Protein AF-A0A2X2KEJ9-F1 (afdb_monomer_lite)

InterPro domains:
  IPR007310 Aerobactin siderophore biosynthesis, IucA/IucC, N-terminal [PF04183] (2-76)
  IPR037455 Aerobactin siderophore biosynthesis, IucA/IucC-like [PTHR34384] (1-76)

Sequence (80 aa):
MYQAELNQSFPLMVAAVKKTQMIHGDTANIDELESLTAPIKEQATDMLHDQGLSIDDYVLFPVHPWQYQHILPNVFGERD

Foldseek 3Di:
DPDVVVVDDDDWDKDWAFPVPDDDDPPDDLVVQCVVCVVCLVVVQVVQVVVVHHSVRTGIDTHHPCCVPPPCCVPVPDDD

pLDDT: mean 93.03, std 7.77, range [51.47, 97.56]

Structure (mmCIF, N/CA/C/O backbone):
data_AF-A0A2X2KEJ9-F1
#
_entry.id   AF-A0A2X2KEJ9-F1
#
loop_
_atom_site.group_PDB
_atom_site.id
_atom_site.type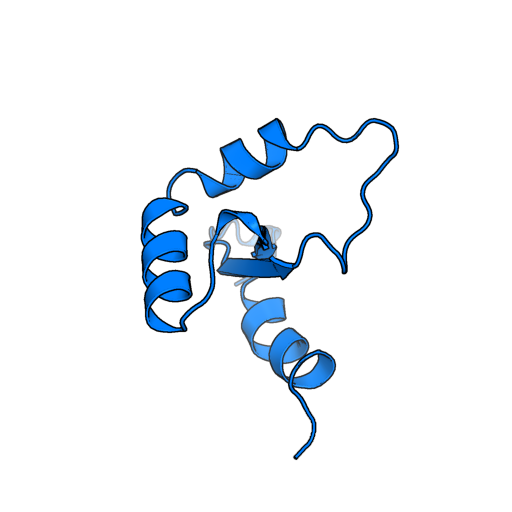_symbo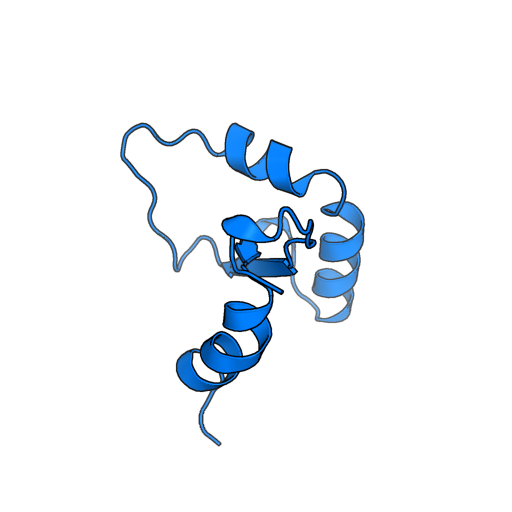l
_atom_site.label_atom_id
_atom_site.label_alt_id
_atom_site.label_comp_id
_atom_site.label_asym_id
_atom_site.label_entity_id
_atom_site.label_seq_id
_atom_site.pdbx_PDB_ins_code
_atom_site.Cartn_x
_atom_site.Cartn_y
_atom_site.Cartn_z
_atom_site.occupancy
_atom_site.B_iso_or_equiv
_atom_site.auth_seq_id
_atom_site.auth_comp_id
_atom_site.auth_asym_id
_atom_site.auth_atom_id
_atom_site.pdbx_PDB_model_num
ATOM 1 N N . MET A 1 1 ? 4.982 -4.775 -22.314 1.00 66.75 1 MET A N 1
ATOM 2 C CA . MET A 1 1 ? 5.458 -3.887 -21.236 1.00 66.75 1 MET A CA 1
ATOM 3 C C . MET A 1 1 ? 6.072 -4.653 -20.065 1.00 66.75 1 MET A C 1
ATOM 5 O O . MET A 1 1 ? 7.060 -4.179 -19.543 1.00 66.75 1 MET A O 1
ATOM 9 N N . TYR A 1 2 ? 5.559 -5.830 -19.675 1.00 87.94 2 TYR A N 1
ATOM 10 C CA . TYR A 1 2 ? 6.051 -6.554 -18.482 1.00 87.94 2 TYR A CA 1
ATOM 11 C C . TYR A 1 2 ? 7.049 -7.699 -18.751 1.00 87.94 2 TYR A C 1
ATOM 13 O O . TYR A 1 2 ? 7.398 -8.425 -17.829 1.00 87.94 2 TYR A O 1
ATOM 21 N N . GLN A 1 3 ? 7.481 -7.899 -20.002 1.00 92.88 3 GLN A N 1
ATOM 22 C CA . GLN A 1 3 ? 8.492 -8.914 -20.340 1.00 92.88 3 GLN A CA 1
ATOM 23 C C . GLN A 1 3 ? 9.867 -8.423 -19.875 1.00 92.88 3 GLN A C 1
ATOM 25 O O . GLN A 1 3 ? 10.297 -7.340 -20.285 1.00 92.88 3 GLN A O 1
ATOM 30 N N . ALA A 1 4 ? 10.537 -9.200 -19.023 1.00 93.00 4 ALA A N 1
ATOM 31 C CA . ALA A 1 4 ? 11.810 -8.813 -18.414 1.00 93.00 4 ALA A CA 1
ATOM 32 C C . ALA A 1 4 ? 12.927 -8.646 -19.461 1.00 93.00 4 ALA A C 1
ATOM 34 O O . ALA A 1 4 ? 13.789 -7.781 -19.320 1.00 93.00 4 ALA A O 1
ATOM 35 N N . GLU A 1 5 ? 12.860 -9.403 -20.557 1.00 92.81 5 GLU A N 1
ATOM 36 C CA . GLU A 1 5 ? 13.787 -9.390 -21.694 1.00 92.81 5 GLU A CA 1
ATOM 37 C C . GLU A 1 5 ? 13.854 -8.028 -22.394 1.00 92.81 5 GLU A C 1
ATOM 39 O O . GLU A 1 5 ? 14.843 -7.713 -23.052 1.00 92.81 5 GLU A O 1
ATOM 44 N N . LEU A 1 6 ? 12.806 -7.211 -22.255 1.00 93.06 6 LEU A N 1
ATOM 45 C CA . LEU A 1 6 ? 12.724 -5.888 -22.869 1.00 93.06 6 LEU A CA 1
ATOM 46 C C . LEU A 1 6 ? 13.291 -4.775 -21.976 1.00 93.06 6 LEU A C 1
ATOM 48 O O . LEU A 1 6 ? 13.356 -3.634 -22.428 1.00 93.06 6 LEU A O 1
ATOM 52 N N . ASN A 1 7 ? 13.688 -5.091 -20.735 1.00 92.88 7 ASN A N 1
ATOM 53 C CA . ASN A 1 7 ? 14.277 -4.164 -19.761 1.00 92.88 7 ASN A CA 1
ATOM 54 C C . ASN A 1 7 ? 13.512 -2.827 -19.636 1.00 92.88 7 ASN A C 1
ATOM 56 O O . ASN A 1 7 ? 14.098 -1.744 -19.624 1.00 92.88 7 ASN A O 1
ATOM 60 N N . GLN A 1 8 ? 12.179 -2.903 -19.596 1.00 93.56 8 GLN A N 1
ATOM 61 C CA . GLN A 1 8 ? 11.306 -1.740 -19.441 1.00 93.56 8 GLN A CA 1
ATOM 62 C C . GLN A 1 8 ? 10.909 -1.578 -17.974 1.00 93.56 8 GLN A C 1
ATOM 64 O O . GLN A 1 8 ? 10.425 -2.522 -17.351 1.00 93.56 8 GLN A O 1
ATOM 69 N N . SER A 1 9 ? 11.086 -0.375 -17.431 1.00 94.75 9 SER A N 1
ATOM 70 C CA . SER A 1 9 ? 10.592 -0.035 -16.100 1.00 94.75 9 SER A CA 1
ATOM 71 C C . SER A 1 9 ? 9.097 0.283 -16.131 1.00 94.75 9 SER A C 1
ATOM 73 O O . SER A 1 9 ? 8.548 0.748 -17.132 1.00 94.75 9 SER A O 1
ATOM 75 N N . PHE A 1 10 ? 8.432 0.039 -15.007 1.00 94.88 10 PHE A N 1
ATOM 76 C CA . PHE A 1 10 ? 7.037 0.400 -14.789 1.00 94.88 10 PHE A CA 1
ATOM 77 C C . PHE A 1 10 ? 6.817 0.746 -13.308 1.00 94.88 10 PHE A C 1
ATOM 79 O O . PHE A 1 10 ? 7.536 0.224 -12.452 1.00 94.88 10 PHE A O 1
ATOM 86 N N . PRO A 1 11 ? 5.857 1.631 -12.989 1.00 94.19 11 PRO A N 1
ATOM 87 C CA . PRO A 1 11 ? 5.528 1.957 -11.609 1.00 94.19 11 PRO A CA 1
ATOM 88 C C . PRO A 1 11 ? 4.689 0.850 -10.965 1.00 94.19 11 PRO A C 1
ATOM 90 O O . PRO A 1 11 ? 3.989 0.102 -11.648 1.00 94.19 11 PRO A O 1
ATOM 93 N N . LEU A 1 12 ? 4.712 0.787 -9.638 1.00 95.62 12 LEU A N 1
ATOM 94 C CA . LEU A 1 12 ? 3.719 0.049 -8.863 1.00 95.62 12 LEU A CA 1
ATOM 95 C C . LEU A 1 12 ? 2.535 0.962 -8.530 1.00 95.62 12 LEU A C 1
ATOM 97 O O . LEU A 1 12 ? 2.684 2.178 -8.432 1.00 95.62 12 LEU A O 1
ATOM 101 N N . MET A 1 13 ? 1.367 0.352 -8.353 1.00 95.69 13 MET A N 1
ATOM 102 C CA . MET A 1 13 ? 0.157 0.992 -7.837 1.00 95.69 13 MET A CA 1
ATOM 103 C C . MET A 1 13 ? -0.001 0.662 -6.350 1.00 95.69 13 MET A C 1
ATOM 105 O O . MET A 1 13 ? 0.738 -0.168 -5.822 1.00 95.69 13 MET A O 1
ATOM 109 N N . VAL A 1 14 ? -0.974 1.272 -5.672 1.00 96.38 14 VAL A N 1
ATOM 110 C CA . VAL A 1 14 ? -1.229 1.028 -4.245 1.00 96.38 14 VAL A CA 1
ATOM 111 C C . VAL A 1 14 ? -2.697 0.715 -4.000 1.00 96.38 14 VAL A C 1
ATOM 113 O O . VAL A 1 14 ? -3.578 1.342 -4.586 1.00 96.38 14 VAL A O 1
ATOM 116 N N . ALA A 1 15 ? -2.950 -0.249 -3.118 1.00 96.38 15 ALA A N 1
ATOM 117 C CA . ALA A 1 15 ? -4.263 -0.522 -2.548 1.00 96.38 15 ALA A CA 1
ATOM 118 C C . ALA A 1 15 ? -4.173 -0.490 -1.016 1.00 96.38 15 ALA A C 1
ATOM 120 O O . ALA A 1 15 ? -3.274 -1.094 -0.433 1.00 96.38 15 ALA A O 1
ATOM 121 N N . ALA A 1 16 ? -5.100 0.211 -0.364 1.00 96.88 16 ALA A N 1
ATOM 122 C CA . ALA A 1 16 ? -5.212 0.212 1.090 1.00 96.88 16 ALA A CA 1
ATOM 123 C C . ALA A 1 16 ? -5.997 -1.029 1.543 1.00 96.88 16 ALA A C 1
ATOM 125 O O . ALA A 1 16 ? -7.154 -1.208 1.168 1.00 96.88 16 ALA A O 1
ATOM 126 N N . VAL A 1 17 ? -5.376 -1.886 2.353 1.00 96.50 17 VAL A N 1
ATOM 127 C CA . VAL A 1 17 ? -5.992 -3.108 2.890 1.00 96.50 17 VAL A CA 1
ATOM 128 C C . VAL A 1 17 ? -6.264 -2.920 4.374 1.00 96.50 17 VAL A C 1
ATOM 130 O O . VAL A 1 17 ? -5.375 -2.523 5.125 1.00 96.50 17 VAL A O 1
ATOM 133 N N . LYS A 1 18 ? -7.496 -3.191 4.811 1.00 96.44 18 LYS A N 1
ATOM 134 C CA . LYS A 1 18 ? -7.880 -3.031 6.216 1.00 96.44 18 LYS A CA 1
ATOM 135 C C . LYS A 1 18 ? -7.102 -4.018 7.087 1.00 96.44 18 LYS A C 1
ATOM 137 O O . LYS A 1 18 ? -7.101 -5.216 6.802 1.00 96.44 18 LYS A O 1
ATOM 142 N N . LYS A 1 19 ? -6.511 -3.538 8.186 1.00 95.50 19 LYS A N 1
ATOM 143 C CA . LYS A 1 19 ? -5.677 -4.348 9.098 1.00 95.50 19 LYS A CA 1
ATOM 144 C C . LYS A 1 19 ? -6.391 -5.598 9.619 1.00 95.50 19 LYS A C 1
ATOM 146 O O . LYS A 1 19 ? -5.765 -6.629 9.824 1.00 95.50 19 LYS A O 1
ATOM 151 N N . THR A 1 20 ? -7.712 -5.536 9.786 1.00 96.00 20 THR A N 1
ATOM 152 C CA . THR A 1 20 ? -8.529 -6.664 10.266 1.00 96.00 20 THR A CA 1
ATOM 153 C C . THR A 1 20 ? -8.770 -7.765 9.228 1.00 96.00 20 THR A C 1
ATOM 155 O O . THR A 1 20 ? -9.320 -8.803 9.582 1.00 96.00 20 THR A O 1
ATOM 158 N N . GLN A 1 21 ? -8.399 -7.552 7.963 1.00 94.94 21 GLN A N 1
ATOM 159 C CA . GLN A 1 21 ? -8.635 -8.476 6.844 1.00 94.94 21 GLN A CA 1
ATOM 160 C C . GLN A 1 21 ? -7.327 -9.016 6.245 1.00 94.94 21 GLN A C 1
ATOM 162 O O . GLN A 1 21 ? -7.326 -9.557 5.141 1.00 94.94 21 GLN A O 1
ATOM 167 N N . MET A 1 22 ? -6.204 -8.862 6.950 1.00 94.31 22 MET A N 1
ATOM 168 C CA . MET A 1 22 ? -4.898 -9.325 6.491 1.00 94.31 22 MET A CA 1
ATOM 169 C C . MET A 1 22 ? -4.197 -10.185 7.538 1.00 94.31 22 MET A C 1
ATOM 171 O O . MET A 1 22 ? -4.408 -10.048 8.740 1.00 94.31 22 MET A O 1
ATOM 175 N N . ILE A 1 23 ? -3.328 -11.060 7.046 1.00 95.19 23 ILE A N 1
ATOM 176 C CA . ILE A 1 23 ? -2.363 -11.827 7.831 1.00 95.19 23 ILE A CA 1
ATOM 177 C C . ILE A 1 23 ? -0.963 -11.517 7.302 1.00 95.19 23 ILE A C 1
ATOM 179 O O . ILE A 1 23 ? -0.806 -11.079 6.161 1.00 95.19 23 ILE A O 1
ATOM 183 N N . HIS A 1 24 ? 0.057 -11.750 8.118 1.00 94.62 24 HIS A N 1
ATOM 184 C CA . HIS A 1 24 ? 1.456 -11.592 7.734 1.00 94.62 24 HIS A CA 1
ATOM 185 C C . HIS A 1 24 ? 2.262 -12.810 8.188 1.00 94.62 24 HIS A C 1
ATOM 187 O O . HIS A 1 24 ? 1.796 -13.597 9.011 1.00 94.62 24 HIS A O 1
ATOM 193 N N . GLY A 1 25 ? 3.465 -12.986 7.636 1.00 94.31 25 GLY A N 1
ATOM 194 C CA . GLY A 1 25 ? 4.374 -14.035 8.099 1.00 94.31 25 GLY A CA 1
ATOM 195 C C . GLY A 1 25 ? 4.826 -13.790 9.541 1.00 94.31 25 GLY A C 1
ATOM 196 O O . GLY A 1 25 ? 4.911 -12.639 9.972 1.00 94.31 25 GLY A O 1
ATOM 197 N N . ASP A 1 26 ? 5.158 -14.859 10.264 1.00 93.69 26 ASP A N 1
ATOM 198 C CA . ASP A 1 26 ? 5.524 -14.803 11.691 1.00 93.69 26 ASP A CA 1
ATOM 199 C C . ASP A 1 26 ? 6.701 -13.861 11.982 1.00 93.69 26 ASP A C 1
ATOM 201 O O . ASP A 1 26 ? 6.780 -13.259 13.049 1.00 93.69 26 ASP A O 1
ATOM 205 N N . THR A 1 27 ? 7.613 -13.716 11.020 1.00 94.25 27 THR A N 1
ATOM 206 C CA . THR A 1 27 ? 8.807 -12.866 11.118 1.00 94.25 27 THR A CA 1
ATOM 207 C C . THR A 1 27 ? 8.722 -11.616 10.242 1.00 94.25 27 THR A C 1
ATOM 209 O O . THR A 1 27 ? 9.747 -10.996 9.969 1.00 94.25 27 THR A O 1
ATOM 212 N N . ALA A 1 28 ? 7.538 -11.278 9.724 1.00 92.38 28 ALA A N 1
ATOM 213 C CA . ALA A 1 28 ? 7.372 -10.115 8.864 1.00 92.38 28 ALA A CA 1
ATOM 214 C C . ALA A 1 28 ? 7.510 -8.824 9.679 1.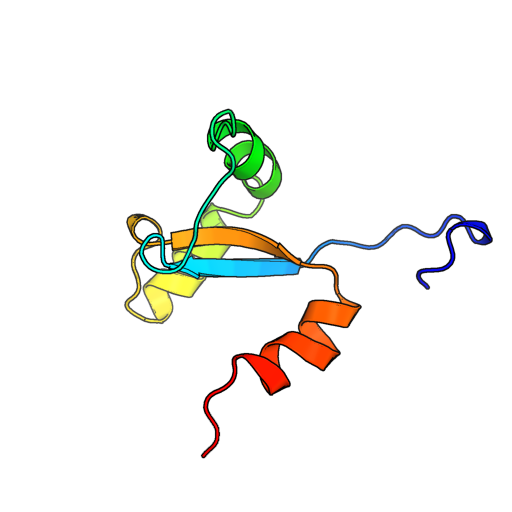00 92.38 28 ALA A C 1
ATOM 216 O O . ALA A 1 28 ? 6.812 -8.636 10.675 1.00 92.38 28 ALA A O 1
ATOM 217 N N . ASN A 1 29 ? 8.383 -7.924 9.228 1.00 92.25 29 ASN A N 1
ATOM 218 C CA . ASN A 1 29 ? 8.486 -6.584 9.783 1.00 92.25 29 ASN A CA 1
ATOM 219 C C . ASN A 1 29 ? 7.648 -5.611 8.945 1.00 92.25 29 ASN A C 1
ATOM 221 O O . ASN A 1 29 ? 7.918 -5.409 7.761 1.00 92.25 29 ASN A O 1
ATOM 225 N N . ILE A 1 30 ? 6.634 -5.001 9.559 1.00 90.62 30 ILE A N 1
ATOM 226 C CA . ILE A 1 30 ? 5.750 -4.053 8.876 1.00 90.62 30 ILE A CA 1
ATOM 227 C C . ILE A 1 30 ? 6.490 -2.785 8.428 1.00 90.62 30 ILE A C 1
ATOM 229 O O . ILE A 1 30 ? 6.143 -2.219 7.393 1.00 90.62 30 ILE A O 1
ATOM 233 N N . ASP A 1 31 ? 7.557 -2.397 9.134 1.00 92.06 31 ASP A N 1
ATOM 234 C CA . ASP A 1 31 ? 8.343 -1.199 8.825 1.00 92.06 31 ASP A CA 1
ATOM 235 C C . ASP A 1 31 ? 8.979 -1.275 7.428 1.00 92.06 31 ASP A C 1
ATOM 237 O O . ASP A 1 31 ? 9.124 -0.261 6.746 1.00 92.06 31 ASP A O 1
ATOM 241 N N . GLU A 1 32 ? 9.319 -2.482 6.960 1.00 93.62 32 GLU A N 1
ATOM 242 C CA . GLU A 1 32 ? 9.863 -2.696 5.614 1.00 93.62 32 GLU A CA 1
ATOM 243 C C . GLU A 1 32 ? 8.816 -2.395 4.531 1.00 93.62 32 GLU A C 1
ATOM 245 O O . GLU A 1 32 ? 9.123 -1.773 3.511 1.00 93.62 32 GLU A O 1
ATOM 250 N N . LEU A 1 33 ? 7.558 -2.778 4.770 1.00 91.94 33 LEU A N 1
ATOM 251 C CA . LEU A 1 33 ? 6.446 -2.493 3.863 1.00 91.94 33 LEU A CA 1
ATOM 252 C C . LEU A 1 33 ? 6.050 -1.010 3.903 1.00 91.94 33 LEU A C 1
ATOM 254 O O . LEU A 1 33 ? 5.770 -0.410 2.860 1.00 91.94 33 LEU A O 1
ATOM 258 N N . GLU A 1 34 ? 6.066 -0.398 5.088 1.00 92.38 34 GLU A N 1
ATOM 259 C CA . GLU A 1 34 ? 5.838 1.041 5.227 1.00 92.38 34 GLU A CA 1
ATOM 260 C C . GLU A 1 34 ? 6.934 1.851 4.530 1.00 92.38 34 GLU A C 1
ATOM 262 O O . GLU A 1 34 ? 6.628 2.832 3.859 1.00 92.38 34 GLU A O 1
ATOM 267 N N . SER A 1 35 ? 8.198 1.421 4.603 1.00 94.06 35 SER A N 1
ATOM 268 C CA . SER A 1 35 ? 9.307 2.080 3.905 1.00 94.06 35 SER A CA 1
ATOM 269 C C . SER A 1 35 ? 9.117 2.078 2.385 1.00 94.06 35 SER A C 1
ATOM 271 O O . SER A 1 35 ? 9.343 3.099 1.733 1.00 94.06 35 SER A O 1
ATOM 273 N N . LEU A 1 36 ? 8.626 0.969 1.821 1.00 93.31 36 LEU A N 1
ATOM 274 C CA . LEU A 1 36 ? 8.350 0.845 0.387 1.00 93.31 36 LEU A CA 1
ATOM 275 C C . LEU A 1 36 ? 7.253 1.809 -0.093 1.00 93.31 36 LEU A C 1
ATOM 277 O O . LEU A 1 36 ? 7.294 2.283 -1.228 1.00 93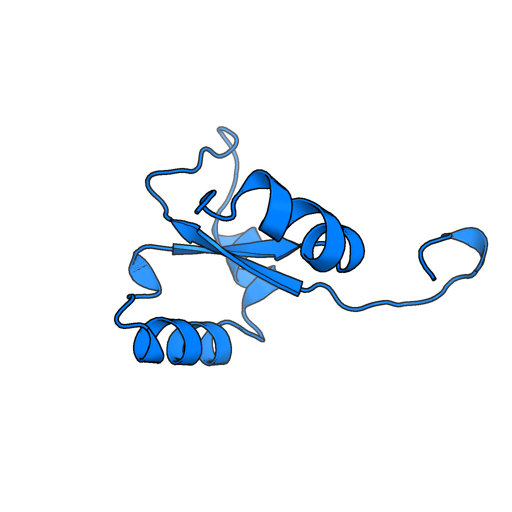.31 36 LEU A O 1
ATOM 281 N N . THR A 1 37 ? 6.271 2.097 0.761 1.00 93.75 37 THR A N 1
ATOM 282 C CA . THR A 1 37 ? 5.106 2.933 0.430 1.00 93.75 37 THR A CA 1
ATOM 283 C C . THR A 1 37 ? 5.183 4.350 1.007 1.00 93.75 37 THR A C 1
ATOM 285 O O . THR A 1 37 ? 4.345 5.191 0.686 1.00 93.75 37 THR A O 1
ATOM 288 N N . ALA A 1 38 ? 6.225 4.671 1.778 1.00 94.62 38 ALA A N 1
ATOM 289 C CA . ALA A 1 38 ? 6.423 5.976 2.402 1.00 94.62 38 ALA A CA 1
ATOM 290 C C . ALA A 1 38 ? 6.298 7.171 1.432 1.00 94.62 38 ALA A C 1
ATOM 292 O O . ALA A 1 38 ? 5.615 8.129 1.798 1.00 94.62 38 ALA A O 1
ATOM 293 N N . PRO A 1 39 ? 6.846 7.137 0.194 1.00 96.19 39 PRO A N 1
ATOM 294 C CA . PRO A 1 39 ? 6.748 8.274 -0.729 1.00 96.19 39 PRO A CA 1
ATOM 295 C C . PRO A 1 39 ? 5.317 8.655 -1.130 1.00 96.19 39 PRO A C 1
ATOM 297 O O . PRO A 1 39 ? 5.090 9.774 -1.580 1.00 96.19 39 PRO A O 1
ATOM 300 N N . ILE A 1 40 ? 4.360 7.732 -0.997 1.00 93.56 40 ILE A N 1
ATOM 301 C CA . ILE A 1 40 ? 2.957 7.938 -1.382 1.00 93.56 40 ILE A CA 1
ATOM 302 C C . ILE A 1 40 ? 2.009 7.960 -0.178 1.00 93.56 40 ILE A C 1
ATOM 304 O O . ILE A 1 40 ? 0.802 8.107 -0.361 1.00 93.56 40 ILE A O 1
ATOM 308 N N . LYS A 1 41 ? 2.530 7.816 1.051 1.00 94.62 41 LYS A N 1
ATOM 309 C CA . LYS A 1 41 ? 1.722 7.677 2.274 1.00 94.62 41 LYS A CA 1
ATOM 310 C C . LYS A 1 41 ? 0.850 8.904 2.530 1.00 94.62 41 LYS A C 1
ATOM 312 O O . LYS A 1 41 ? -0.311 8.745 2.891 1.00 94.62 41 LYS A O 1
ATOM 317 N N . GLU A 1 42 ? 1.380 10.104 2.302 1.00 96.50 42 GLU A N 1
ATOM 318 C CA . GLU A 1 42 ? 0.637 11.364 2.463 1.00 96.50 42 GLU A CA 1
ATOM 319 C C . GLU A 1 42 ? -0.529 11.447 1.471 1.00 96.50 42 GLU A C 1
ATOM 321 O O . GLU A 1 42 ? -1.677 11.562 1.884 1.00 96.50 42 GLU A O 1
ATOM 326 N N . GLN A 1 43 ? -0.264 11.219 0.180 1.00 96.19 43 GLN A N 1
ATOM 327 C CA . GLN A 1 43 ? -1.309 11.199 -0.854 1.00 96.19 43 GLN A CA 1
ATOM 328 C C . GLN A 1 43 ? -2.387 10.145 -0.565 1.00 96.19 43 GLN A C 1
ATOM 330 O O . GLN A 1 43 ? -3.577 10.410 -0.708 1.00 96.19 43 GLN A O 1
ATOM 335 N N . ALA A 1 44 ? -1.988 8.948 -0.129 1.00 95.81 44 ALA A N 1
ATOM 336 C CA . ALA A 1 44 ? -2.930 7.902 0.252 1.00 95.81 44 ALA A CA 1
ATOM 337 C C . ALA A 1 44 ? -3.751 8.277 1.499 1.00 95.81 44 ALA A C 1
ATOM 339 O O . ALA A 1 44 ? -4.920 7.906 1.587 1.00 95.81 44 ALA A O 1
ATOM 340 N N . THR A 1 45 ? -3.158 9.013 2.444 1.00 97.12 45 THR A N 1
ATOM 341 C CA . THR A 1 45 ? -3.852 9.512 3.640 1.00 97.12 45 THR A CA 1
ATOM 342 C C . THR A 1 45 ? -4.953 10.488 3.249 1.00 97.12 45 THR A C 1
ATOM 344 O O . THR A 1 45 ? -6.090 10.296 3.674 1.00 97.12 45 THR A O 1
ATOM 347 N N . ASP A 1 46 ? -4.653 11.455 2.381 1.00 97.50 46 ASP A N 1
ATOM 348 C CA . ASP A 1 46 ? -5.640 12.422 1.889 1.00 97.50 46 ASP A CA 1
ATOM 349 C C . ASP A 1 46 ? -6.780 11.717 1.140 1.00 97.50 46 ASP A C 1
ATOM 351 O O . ASP A 1 46 ? -7.955 11.922 1.438 1.00 97.50 46 ASP A O 1
ATOM 355 N N . MET A 1 47 ? -6.444 10.790 0.235 1.00 97.00 47 MET A N 1
ATOM 356 C CA . MET A 1 47 ? -7.436 10.028 -0.534 1.00 97.00 47 MET A CA 1
ATOM 357 C C . MET A 1 47 ? -8.365 9.173 0.338 1.00 97.00 47 MET A C 1
ATOM 359 O O . MET A 1 47 ? -9.530 8.972 -0.016 1.00 97.00 47 MET A O 1
ATOM 363 N N . LEU A 1 48 ? -7.859 8.616 1.442 1.00 97.06 48 LEU A N 1
ATOM 364 C CA . LEU A 1 48 ? -8.676 7.873 2.403 1.00 97.06 48 LEU A CA 1
ATOM 365 C C . LEU A 1 48 ? -9.531 8.819 3.246 1.00 97.06 48 LEU A C 1
ATOM 367 O O . LEU A 1 48 ? -10.718 8.553 3.438 1.00 97.06 48 LEU A O 1
ATOM 371 N N . HIS A 1 49 ? -8.958 9.936 3.694 1.00 97.19 49 HIS A N 1
ATOM 372 C CA . HIS A 1 49 ? -9.665 10.943 4.475 1.00 97.19 49 HIS A CA 1
ATOM 373 C C . HIS A 1 49 ? -10.857 11.530 3.702 1.00 97.19 49 HIS A C 1
ATOM 375 O O . HIS A 1 49 ? -11.949 11.640 4.258 1.00 97.19 49 HIS A O 1
ATOM 381 N N . ASP A 1 50 ? -10.697 11.801 2.404 1.00 97.56 50 ASP A N 1
ATOM 382 C CA . ASP A 1 50 ? -11.773 12.266 1.515 1.00 97.56 50 ASP A CA 1
ATOM 383 C C . ASP A 1 50 ? -12.930 11.256 1.383 1.00 97.56 50 ASP A C 1
ATOM 385 O O . ASP A 1 50 ? -14.058 11.624 1.052 1.00 97.56 50 ASP A O 1
ATOM 389 N N . GLN A 1 51 ? -12.672 9.982 1.686 1.00 95.75 51 GLN A N 1
ATOM 390 C CA . GLN A 1 51 ? -13.663 8.902 1.729 1.00 95.75 51 GLN A CA 1
ATOM 391 C C . GLN A 1 51 ? -14.176 8.615 3.153 1.00 95.75 51 GLN A C 1
ATOM 393 O O . GLN A 1 51 ? -14.921 7.656 3.359 1.00 95.75 51 GLN A O 1
ATOM 398 N N . GLY A 1 52 ? -13.794 9.423 4.147 1.00 97.31 52 GLY A N 1
ATOM 399 C CA . GLY A 1 52 ? -14.160 9.228 5.552 1.00 97.31 52 GLY A CA 1
ATOM 400 C C . GLY A 1 52 ? -13.450 8.047 6.223 1.00 97.31 52 GLY A C 1
ATOM 401 O O . GLY A 1 52 ? -13.944 7.519 7.219 1.00 97.31 52 GLY A O 1
ATOM 402 N N . LEU A 1 53 ? -12.313 7.609 5.675 1.00 97.31 53 LEU A N 1
ATOM 403 C CA . LEU A 1 53 ? -11.503 6.503 6.182 1.00 97.31 53 LEU A CA 1
ATOM 404 C C . LEU A 1 53 ? -10.223 7.029 6.847 1.00 97.31 53 LEU A C 1
ATOM 406 O O . LEU A 1 53 ? -9.626 7.998 6.386 1.00 97.31 53 LEU A O 1
ATOM 410 N N . SER A 1 54 ? -9.769 6.366 7.914 1.00 96.94 54 SER A N 1
ATOM 411 C CA . SER A 1 54 ? -8.491 6.681 8.565 1.00 96.94 54 SER A CA 1
ATOM 412 C C . SER A 1 54 ? -7.383 5.773 8.049 1.00 96.94 54 SER A C 1
ATOM 414 O O . SER A 1 54 ? -7.540 4.556 8.088 1.00 96.94 54 SER A O 1
ATOM 416 N N . ILE A 1 55 ? -6.239 6.334 7.642 1.00 96.12 55 ILE A N 1
ATOM 417 C CA . ILE A 1 55 ? -5.046 5.560 7.249 1.00 96.12 55 ILE A CA 1
ATOM 418 C C . ILE A 1 55 ? -4.573 4.606 8.362 1.00 96.12 55 ILE A C 1
ATOM 420 O O . ILE A 1 55 ? -4.037 3.542 8.062 1.00 96.12 55 ILE A O 1
ATOM 424 N N . ASP A 1 56 ? -4.834 4.926 9.634 1.00 96.19 56 ASP A N 1
ATOM 425 C CA . ASP A 1 56 ? -4.427 4.104 10.781 1.00 96.19 56 ASP A CA 1
ATOM 426 C C . ASP A 1 56 ? -5.103 2.725 10.807 1.00 96.19 56 ASP A C 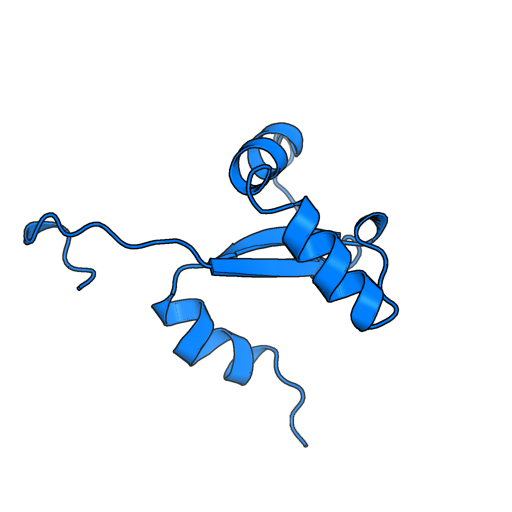1
ATOM 428 O O . ASP A 1 56 ? -4.558 1.780 11.385 1.00 96.19 56 ASP A O 1
ATOM 432 N N . ASP A 1 57 ? -6.250 2.576 10.140 1.00 97.12 57 ASP A N 1
ATOM 433 C CA . ASP A 1 57 ? -6.982 1.310 10.033 1.00 97.12 57 ASP A CA 1
ATOM 434 C C . ASP A 1 57 ? -6.502 0.428 8.867 1.00 97.12 57 ASP A C 1
ATOM 436 O O . ASP A 1 57 ? -6.939 -0.723 8.730 1.00 97.12 57 ASP A O 1
ATOM 440 N N . TYR A 1 58 ? -5.604 0.944 8.023 1.00 97.25 58 TYR A N 1
ATOM 441 C CA . TYR A 1 58 ? -5.176 0.309 6.779 1.00 97.25 58 TYR A CA 1
ATOM 442 C C . TYR A 1 58 ? -3.659 0.121 6.709 1.00 97.25 58 TYR A C 1
ATOM 444 O O . TYR A 1 58 ? -2.878 0.726 7.440 1.00 97.25 58 TYR A O 1
ATOM 452 N N . VAL A 1 59 ? -3.246 -0.758 5.802 1.00 96.6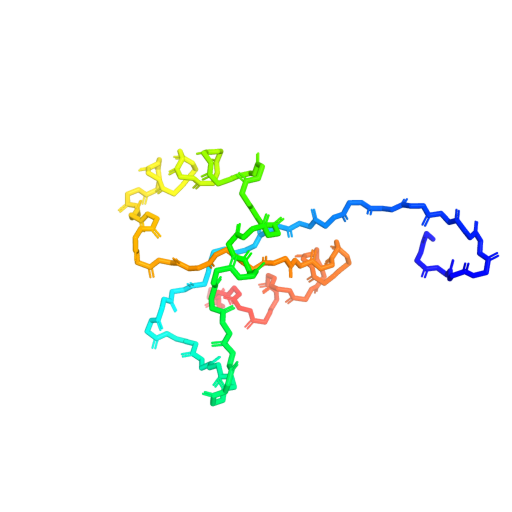2 59 VAL A N 1
ATOM 453 C CA . VAL A 1 59 ? -1.863 -0.926 5.355 1.00 96.62 59 VAL A CA 1
ATOM 454 C C . VAL A 1 59 ? -1.834 -0.731 3.845 1.00 96.62 59 VAL A C 1
ATOM 456 O O . VAL A 1 59 ? -2.687 -1.258 3.129 1.00 96.62 59 VAL A O 1
ATOM 459 N N . LEU A 1 60 ? -0.859 0.032 3.353 1.00 97.25 60 LEU A N 1
ATOM 460 C CA . LEU A 1 60 ? -0.682 0.279 1.925 1.00 97.25 60 LEU A CA 1
ATOM 461 C C . LEU A 1 60 ? 0.080 -0.886 1.289 1.00 97.25 60 LEU A C 1
ATOM 463 O O . LEU A 1 60 ? 1.234 -1.143 1.626 1.00 97.25 60 LEU A O 1
ATOM 467 N N . PHE A 1 61 ? -0.566 -1.589 0.361 1.00 96.94 61 PHE A N 1
ATOM 468 C CA . PHE A 1 61 ? 0.037 -2.693 -0.379 1.00 96.94 61 PHE A CA 1
ATOM 469 C C . PHE A 1 61 ? 0.435 -2.252 -1.790 1.00 96.94 61 PHE A C 1
ATOM 471 O O . PHE A 1 61 ? -0.410 -1.707 -2.508 1.00 96.94 61 PHE A O 1
ATOM 478 N N . PRO A 1 62 ? 1.679 -2.519 -2.230 1.00 96.75 62 PRO A N 1
ATOM 479 C CA . PRO A 1 62 ? 2.060 -2.352 -3.623 1.00 96.75 62 PRO A CA 1
ATOM 480 C C . PRO A 1 62 ? 1.339 -3.386 -4.495 1.00 96.75 62 PRO A C 1
ATOM 482 O O . PRO A 1 62 ? 1.315 -4.579 -4.194 1.00 96.75 62 PRO A O 1
ATOM 485 N N . VAL A 1 63 ? 0.785 -2.938 -5.615 1.00 96.44 63 VAL A N 1
ATOM 486 C CA . VAL A 1 63 ? 0.056 -3.776 -6.566 1.00 96.44 63 VAL A CA 1
ATOM 487 C C . VAL A 1 63 ? 0.631 -3.575 -7.961 1.00 96.44 63 VAL A C 1
ATOM 489 O O . VAL A 1 63 ? 0.837 -2.453 -8.421 1.00 96.44 63 VAL A O 1
ATOM 492 N N . HIS A 1 64 ? 0.871 -4.676 -8.669 1.00 96.12 64 HIS A N 1
ATOM 493 C CA . HIS A 1 64 ? 1.280 -4.624 -10.068 1.00 96.12 64 HIS A CA 1
ATOM 494 C C . HIS A 1 64 ? 0.189 -3.947 -10.930 1.00 96.12 64 HIS A C 1
ATOM 496 O O . HIS A 1 64 ? -0.982 -4.308 -10.783 1.00 96.12 64 HIS A O 1
ATOM 502 N N . PRO A 1 65 ? 0.518 -3.047 -11.880 1.00 95.56 65 PRO A N 1
ATOM 503 C CA . PRO A 1 65 ? -0.495 -2.295 -12.634 1.00 95.56 65 PRO A CA 1
ATOM 504 C C . PRO A 1 65 ? -1.519 -3.173 -13.359 1.00 95.56 65 PRO A C 1
ATOM 506 O O . PRO A 1 65 ? -2.717 -2.913 -13.306 1.00 95.56 65 PRO A O 1
ATOM 509 N N . TRP A 1 66 ? -1.066 -4.271 -13.971 1.00 95.69 66 TRP A N 1
ATOM 510 C CA . TRP A 1 66 ? -1.970 -5.217 -14.633 1.00 95.69 66 TRP A CA 1
ATOM 511 C C . TRP A 1 66 ? -2.964 -5.856 -13.650 1.00 95.69 66 TRP A C 1
ATOM 513 O O . TRP A 1 66 ? -4.145 -5.993 -13.953 1.00 95.69 66 TRP A O 1
ATOM 523 N N . GLN A 1 67 ? -2.497 -6.197 -12.446 1.00 95.12 67 GLN A N 1
ATOM 524 C CA . GLN A 1 67 ? -3.326 -6.800 -11.404 1.00 95.12 67 GLN A CA 1
ATOM 525 C C . GLN A 1 67 ? -4.354 -5.788 -10.882 1.00 95.12 67 GLN A C 1
ATOM 527 O O . GLN A 1 67 ? -5.531 -6.120 -10.735 1.00 95.12 67 GLN A O 1
ATOM 532 N N . TYR A 1 68 ? -3.914 -4.543 -10.670 1.00 94.50 68 TYR A N 1
ATOM 533 C CA . TYR A 1 68 ? -4.760 -3.422 -10.269 1.00 94.50 68 TYR A CA 1
ATOM 534 C C . TYR A 1 68 ? -5.885 -3.164 -11.279 1.00 94.50 68 TYR A C 1
ATOM 536 O O . TYR A 1 68 ? -7.028 -2.974 -10.885 1.00 94.50 68 TYR A O 1
ATOM 544 N N . GLN A 1 69 ? -5.584 -3.202 -12.580 1.00 94.81 69 GLN A N 1
ATOM 545 C CA . GLN A 1 69 ? -6.560 -2.898 -13.627 1.00 94.81 69 GLN A CA 1
ATOM 546 C C . GLN A 1 69 ? -7.525 -4.056 -13.918 1.00 94.81 69 GLN A C 1
ATOM 548 O O . GLN A 1 69 ? -8.708 -3.823 -14.157 1.00 94.81 69 GLN A O 1
ATOM 553 N N . HIS A 1 70 ? -7.032 -5.295 -13.960 1.00 93.75 70 HIS A N 1
ATOM 554 C CA . HIS A 1 70 ? -7.798 -6.406 -14.531 1.00 93.75 70 HIS A CA 1
ATOM 555 C C . HIS A 1 70 ? -8.382 -7.365 -13.500 1.00 93.75 70 HIS A C 1
ATOM 557 O O . HIS A 1 70 ? -9.353 -8.055 -13.810 1.00 93.75 70 HIS A O 1
ATOM 563 N N . ILE A 1 71 ? -7.806 -7.439 -12.298 1.00 94.00 71 ILE A N 1
ATOM 564 C CA . ILE A 1 71 ? -8.160 -8.479 -11.327 1.00 94.00 71 ILE A CA 1
ATOM 565 C C . ILE A 1 71 ? -8.806 -7.886 -10.083 1.00 94.00 71 ILE A C 1
ATOM 567 O O . ILE A 1 71 ? -9.892 -8.328 -9.716 1.00 94.00 71 ILE A O 1
ATOM 571 N N . LEU A 1 72 ? -8.188 -6.875 -9.461 1.00 92.00 72 LEU A N 1
ATOM 572 C CA . LEU A 1 72 ? -8.681 -6.325 -8.192 1.00 92.00 72 LEU A CA 1
ATOM 573 C C . LEU A 1 72 ? -10.155 -5.884 -8.254 1.00 92.00 72 LEU A C 1
ATOM 575 O O . LEU A 1 72 ? -10.921 -6.364 -7.421 1.00 92.00 72 LEU A O 1
ATOM 579 N N . PRO A 1 73 ? -10.591 -5.076 -9.241 1.00 92.88 73 PRO A N 1
ATOM 580 C CA . PRO A 1 73 ? -11.980 -4.629 -9.318 1.00 92.88 73 PRO A CA 1
ATOM 581 C C . PRO A 1 73 ? -12.973 -5.778 -9.512 1.00 92.88 73 PRO A C 1
ATOM 583 O O . PRO A 1 73 ? -14.075 -5.732 -8.990 1.00 92.88 73 PRO A O 1
ATOM 586 N N . ASN A 1 74 ? -12.581 -6.832 -10.232 1.00 91.62 74 ASN A N 1
ATOM 587 C CA . ASN A 1 74 ? -13.472 -7.952 -10.545 1.00 91.62 74 ASN A CA 1
ATOM 588 C C . ASN A 1 74 ? -13.597 -8.962 -9.397 1.00 91.62 74 ASN A C 1
ATOM 590 O O . ASN A 1 74 ? -14.617 -9.635 -9.277 1.00 91.62 74 ASN A O 1
ATOM 594 N N . VAL A 1 75 ? -12.538 -9.120 -8.599 1.00 92.50 75 VAL A N 1
ATOM 595 C CA . VAL A 1 75 ? -12.483 -10.101 -7.504 1.00 92.50 75 VAL A CA 1
ATOM 596 C C . VAL A 1 75 ? -12.918 -9.489 -6.175 1.00 92.50 75 VAL A C 1
ATOM 598 O O . VAL A 1 75 ? -13.557 -10.173 -5.381 1.00 92.50 75 VAL A O 1
ATOM 601 N N . PHE A 1 76 ? -12.569 -8.222 -5.935 1.00 91.44 76 PHE A N 1
ATOM 602 C CA . PHE A 1 76 ? -12.817 -7.522 -4.671 1.00 91.44 76 PHE A CA 1
ATOM 603 C C . PHE A 1 76 ? -13.824 -6.375 -4.789 1.00 91.44 76 PHE A C 1
ATOM 605 O O . PHE A 1 76 ? -14.187 -5.800 -3.767 1.00 91.44 76 PHE A O 1
ATOM 612 N N . GLY A 1 77 ? -14.272 -6.030 -6.000 1.00 84.19 77 GLY A N 1
ATOM 613 C CA . GLY A 1 77 ? -15.444 -5.176 -6.163 1.00 84.19 77 GLY A CA 1
ATOM 614 C C . GLY A 1 77 ? -16.691 -5.931 -5.719 1.00 84.19 77 GLY A C 1
ATOM 615 O O . GLY A 1 77 ? -16.853 -7.113 -6.034 1.00 84.19 77 GLY A O 1
ATOM 616 N N . GLU A 1 78 ? -17.560 -5.265 -4.962 1.00 71.19 78 GLU A N 1
ATOM 617 C CA . GLU A 1 78 ? -18.883 -5.808 -4.671 1.00 71.19 78 GLU A CA 1
ATOM 618 C C . GLU A 1 78 ? -19.613 -6.077 -5.994 1.00 71.19 78 GLU A C 1
ATOM 620 O O . GLU A 1 78 ? -19.532 -5.296 -6.944 1.00 71.19 78 GLU A O 1
ATOM 625 N N . ARG A 1 79 ? -20.284 -7.229 -6.082 1.00 56.50 79 ARG A N 1
ATOM 626 C CA . ARG A 1 79 ? -21.245 -7.468 -7.159 1.00 56.50 79 ARG A CA 1
ATOM 627 C C . ARG A 1 79 ? -22.504 -6.683 -6.807 1.00 56.50 79 ARG A C 1
ATOM 629 O O . ARG A 1 79 ? -23.076 -6.958 -5.753 1.00 56.50 79 ARG A O 1
ATOM 636 N N . ASP A 1 80 ? -22.889 -5.752 -7.677 1.00 51.47 80 ASP A N 1
ATOM 637 C CA . ASP A 1 80 ? -24.224 -5.137 -7.680 1.00 51.47 80 ASP A CA 1
ATOM 638 C C . ASP A 1 80 ? -25.342 -6.198 -7.716 1.00 51.47 80 ASP A C 1
ATOM 640 O O . ASP A 1 80 ? -25.164 -7.242 -8.399 1.00 51.47 80 ASP A O 1
#

Organism: Staphylococcus aureus (NCBI:txid1280)

Radius of gyration: 14.5 Å; chains: 1; bounding box: 38×27×35 Å

Secondary structure (DSSP, 8-state):
---GGGT---PPEEEEEEGGG----TT--HHHHHHHHGGGHHHHHHHHHTTT--GGGEEEEEE-HHHHHHTHHHHHSPP-